Protein AF-A0A7V2T6G4-F1 (afdb_monomer_lite)

Structure (mmCIF, N/CA/C/O backbone):
data_AF-A0A7V2T6G4-F1
#
_entry.id   AF-A0A7V2T6G4-F1
#
loop_
_atom_site.group_PDB
_atom_site.id
_atom_site.type_symbol
_atom_site.label_atom_id
_atom_site.label_alt_id
_atom_site.label_comp_id
_atom_site.label_asym_id
_atom_site.label_entity_id
_atom_site.label_seq_id
_atom_site.pdbx_PDB_ins_code
_atom_site.Cartn_x
_atom_site.Cartn_y
_atom_site.Cartn_z
_atom_site.occupancy
_atom_site.B_iso_or_equiv
_atom_site.auth_seq_id
_atom_site.auth_comp_id
_atom_site.auth_asym_id
_atom_site.auth_atom_id
_atom_site.pdbx_PDB_model_num
ATOM 1 N N . MET A 1 1 ? -43.673 -0.486 30.084 1.00 44.19 1 MET A N 1
ATOM 2 C CA . MET A 1 1 ? -42.987 -1.387 29.134 1.00 44.19 1 MET A CA 1
ATOM 3 C C . MET A 1 1 ? -41.941 -0.574 28.402 1.00 44.19 1 MET A C 1
ATOM 5 O O . MET A 1 1 ? -42.196 0.591 28.131 1.00 44.19 1 MET A O 1
ATOM 9 N N . ALA A 1 2 ? -40.753 -1.155 28.268 1.00 44.44 2 ALA A N 1
ATOM 10 C CA . ALA A 1 2 ? -39.490 -0.470 28.047 1.00 44.44 2 ALA A CA 1
ATOM 11 C C . ALA A 1 2 ? -39.345 0.188 26.666 1.00 44.44 2 ALA A C 1
ATOM 13 O O . ALA A 1 2 ? -39.949 -0.216 25.679 1.00 44.44 2 ALA A O 1
ATOM 14 N N . GLU A 1 3 ? -38.509 1.218 26.695 1.00 44.50 3 GLU A N 1
ATOM 15 C CA . GLU A 1 3 ? -38.052 2.141 25.664 1.00 44.50 3 GLU A CA 1
ATOM 16 C C . GLU A 1 3 ? -37.377 1.422 24.479 1.00 44.50 3 GLU A C 1
ATOM 18 O O . GLU A 1 3 ? -36.332 0.798 24.641 1.00 44.50 3 GLU A O 1
ATOM 23 N N . GLU A 1 4 ? -37.928 1.552 23.271 1.00 45.78 4 GLU A N 1
ATOM 24 C CA . GLU A 1 4 ? -37.269 1.141 22.024 1.00 45.78 4 GLU A CA 1
ATOM 25 C C . GLU A 1 4 ? -36.784 2.408 21.300 1.00 45.78 4 GLU A C 1
ATOM 27 O O . GLU A 1 4 ? -37.397 2.902 20.353 1.00 45.78 4 GLU A O 1
ATOM 32 N N . ARG A 1 5 ? -35.687 3.003 21.791 1.00 48.06 5 ARG A N 1
ATOM 33 C CA . ARG A 1 5 ? -34.989 4.073 21.065 1.00 48.06 5 ARG A CA 1
ATOM 34 C C . ARG A 1 5 ? -34.210 3.456 19.907 1.00 48.06 5 ARG A C 1
ATOM 36 O O . ARG A 1 5 ? -33.045 3.096 20.047 1.00 48.06 5 ARG A O 1
ATOM 43 N N . ARG A 1 6 ? -34.842 3.387 18.734 1.00 48.53 6 ARG A N 1
ATOM 44 C CA . ARG A 1 6 ? -34.121 3.357 17.454 1.00 48.53 6 ARG A CA 1
ATOM 45 C C . ARG A 1 6 ? -33.404 4.693 17.290 1.00 48.53 6 ARG A C 1
ATOM 47 O O . ARG A 1 6 ? -33.987 5.664 16.817 1.00 48.53 6 ARG A O 1
ATOM 54 N N . SER A 1 7 ? -32.146 4.747 17.713 1.00 44.88 7 SER A N 1
ATOM 55 C CA . SER A 1 7 ? -31.238 5.811 17.296 1.00 44.88 7 SER A CA 1
ATOM 56 C C . SER A 1 7 ? -30.878 5.563 15.836 1.00 44.88 7 SER A C 1
ATOM 58 O O . SER A 1 7 ? -29.966 4.801 15.526 1.00 44.88 7 SER A O 1
ATOM 60 N N . ALA A 1 8 ? -31.644 6.180 14.941 1.00 43.19 8 ALA A N 1
ATOM 61 C CA . ALA A 1 8 ? -31.248 6.381 13.560 1.00 43.19 8 ALA A CA 1
ATOM 62 C C . ALA A 1 8 ? -29.890 7.103 13.539 1.00 43.19 8 ALA A C 1
ATOM 64 O O . ALA A 1 8 ? -29.760 8.197 14.089 1.00 43.19 8 ALA A O 1
ATOM 65 N N . GLY A 1 9 ? -28.876 6.469 12.949 1.00 45.38 9 GLY A N 1
ATOM 66 C CA . GLY A 1 9 ? -27.595 7.110 12.670 1.00 45.38 9 GLY A CA 1
ATOM 67 C C . GLY A 1 9 ? -27.816 8.307 11.749 1.00 45.38 9 GLY A C 1
ATOM 68 O O . GLY A 1 9 ? -28.464 8.188 10.710 1.00 45.38 9 GLY A O 1
ATOM 69 N N . ALA A 1 10 ? -27.338 9.473 12.167 1.00 45.31 10 ALA A N 1
ATOM 70 C CA . ALA A 1 10 ? -27.461 10.709 11.411 1.00 45.31 10 ALA A CA 1
ATOM 71 C C . ALA A 1 10 ? -26.638 10.634 10.105 1.00 45.31 10 ALA A C 1
ATOM 73 O O . ALA A 1 10 ? -25.457 10.286 10.165 1.00 45.31 10 ALA A O 1
ATOM 74 N N . PRO A 1 11 ? -27.196 11.005 8.936 1.00 49.78 11 PRO A N 1
ATOM 75 C CA . PRO A 1 11 ? -26.404 11.208 7.729 1.00 49.78 11 PRO A CA 1
ATOM 76 C C . PRO A 1 11 ? -25.625 12.525 7.876 1.00 49.78 11 PRO A C 1
ATOM 78 O O . PRO A 1 11 ? -26.154 13.602 7.612 1.00 49.78 11 PRO A O 1
ATOM 81 N N . GLY A 1 12 ? -24.391 12.447 8.383 1.00 54.22 12 GLY A N 1
ATOM 82 C CA . GLY A 1 12 ? -23.517 13.612 8.590 1.00 54.22 12 GLY A CA 1
ATOM 83 C C . GLY A 1 12 ? -22.512 13.509 9.745 1.00 54.22 12 GLY A C 1
ATOM 84 O O . GLY A 1 12 ? -21.863 14.504 10.057 1.00 54.22 12 GLY A O 1
ATOM 85 N N . GLY A 1 13 ? -22.393 12.353 10.408 1.00 61.78 13 GLY A N 1
ATOM 86 C CA . GLY A 1 13 ? -21.365 12.123 11.428 1.00 61.78 13 GLY A CA 1
ATOM 87 C C . GLY A 1 13 ? -19.967 11.963 10.825 1.00 61.78 13 GLY A C 1
ATOM 88 O O . GLY A 1 13 ? -19.827 11.499 9.694 1.00 61.78 13 GLY A O 1
ATOM 89 N N . ALA A 1 14 ? -18.934 12.346 11.581 1.00 76.94 14 ALA A N 1
ATOM 90 C CA . ALA A 1 14 ? -17.555 12.015 11.234 1.00 76.94 14 ALA A CA 1
ATOM 91 C C . ALA A 1 14 ? -17.403 10.484 11.104 1.00 76.94 14 ALA A C 1
ATOM 93 O O . ALA A 1 14 ? -18.017 9.760 11.895 1.00 76.94 14 ALA A O 1
ATOM 94 N N . PRO A 1 15 ? -16.618 9.993 10.127 1.00 83.38 15 PRO A N 1
ATOM 95 C CA . PRO A 1 15 ? -16.438 8.563 9.919 1.00 83.38 15 PRO A CA 1
ATOM 96 C C . PRO A 1 15 ? -15.834 7.917 11.166 1.00 83.38 15 PRO A C 1
ATOM 98 O O . PRO A 1 15 ? -14.936 8.466 11.809 1.00 83.38 15 PRO A O 1
ATOM 101 N N . THR A 1 16 ? -16.344 6.745 11.511 1.00 89.88 16 THR A N 1
ATOM 102 C CA . THR A 1 16 ? -15.870 5.956 12.644 1.00 89.88 16 THR A CA 1
ATOM 103 C C . THR A 1 16 ? -14.494 5.357 12.351 1.00 89.88 16 THR A C 1
ATOM 105 O O . THR A 1 16 ? -14.116 5.143 11.199 1.00 89.88 16 THR A O 1
ATOM 108 N N . LEU A 1 17 ? -13.744 4.999 13.400 1.00 89.69 17 LEU A N 1
ATOM 109 C CA . LEU A 1 17 ? -12.476 4.275 13.244 1.00 89.69 17 LEU A CA 1
ATOM 110 C C . LEU A 1 17 ? -12.644 2.975 12.438 1.00 89.69 17 LEU A C 1
ATOM 112 O O . LEU A 1 17 ? -11.757 2.613 11.673 1.00 89.69 17 LEU A O 1
ATOM 116 N N . GLY A 1 18 ? -13.770 2.274 12.603 1.00 89.38 18 GLY A N 1
ATOM 117 C CA . GLY A 1 18 ? -14.061 1.053 11.849 1.00 89.38 18 GLY A CA 1
ATOM 118 C C . GLY A 1 18 ? -14.141 1.309 10.345 1.00 89.38 18 GLY A C 1
ATOM 119 O O . GLY A 1 18 ? -13.458 0.634 9.582 1.00 89.38 18 GLY A O 1
ATOM 120 N N . GLU A 1 19 ? -14.902 2.328 9.943 1.00 92.25 19 GLU A N 1
ATOM 121 C CA . GLU A 1 19 ? -15.043 2.734 8.538 1.00 92.25 19 GLU A CA 1
ATOM 122 C C . GLU A 1 19 ? -13.699 3.187 7.954 1.00 92.25 19 GLU A C 1
ATOM 124 O O . GLU A 1 19 ? -13.312 2.736 6.880 1.00 92.25 19 GLU A O 1
ATOM 129 N N . LEU A 1 20 ? -12.928 3.988 8.698 1.00 93.50 20 LEU A N 1
ATOM 130 C CA . LEU A 1 20 ? -11.599 4.433 8.264 1.00 93.50 20 LEU A CA 1
ATOM 131 C C . LEU A 1 20 ? -10.616 3.268 8.087 1.00 93.50 20 LEU A C 1
ATOM 133 O O . LEU A 1 20 ? -9.815 3.274 7.154 1.00 93.50 20 LEU A O 1
ATOM 137 N N . LEU A 1 21 ? -10.668 2.255 8.958 1.00 92.69 21 LEU A N 1
ATOM 138 C CA . LEU A 1 21 ? -9.845 1.052 8.815 1.00 92.69 21 LEU A CA 1
ATOM 139 C C . LEU A 1 21 ? -10.244 0.235 7.586 1.00 92.69 21 LEU A C 1
ATOM 141 O O . LEU A 1 21 ? -9.368 -0.282 6.896 1.00 92.69 21 LEU A O 1
ATOM 145 N N . GLU A 1 22 ? -11.540 0.098 7.314 1.00 94.00 22 GLU A N 1
ATOM 146 C CA . GLU A 1 22 ? -12.032 -0.601 6.124 1.00 94.00 22 GLU A CA 1
ATOM 147 C C . GLU A 1 22 ? -11.650 0.130 4.836 1.00 94.00 22 GLU A C 1
ATOM 149 O O . GLU A 1 22 ? -11.136 -0.505 3.913 1.00 94.00 22 GLU A O 1
ATOM 154 N N . GLU A 1 23 ? -11.798 1.455 4.800 1.00 95.12 23 GLU A N 1
ATOM 155 C CA . GLU A 1 23 ? -11.338 2.296 3.691 1.00 95.12 23 GLU A CA 1
ATOM 156 C C . GLU A 1 23 ? -9.828 2.149 3.462 1.00 95.12 23 GLU A C 1
ATOM 158 O O . GLU A 1 23 ? -9.390 1.928 2.331 1.00 95.12 23 GLU A O 1
ATOM 163 N N . ALA A 1 24 ? -9.026 2.206 4.529 1.00 93.75 24 ALA A N 1
ATOM 164 C CA . ALA A 1 24 ? -7.577 2.052 4.443 1.00 93.75 24 ALA A CA 1
ATOM 165 C C . ALA A 1 24 ? -7.170 0.652 3.943 1.00 93.75 24 ALA A C 1
ATOM 167 O O . ALA A 1 24 ? -6.320 0.538 3.059 1.00 93.75 24 ALA A O 1
ATOM 168 N N . MET A 1 25 ? -7.805 -0.416 4.443 1.00 95.06 25 MET A N 1
ATOM 169 C CA . MET A 1 25 ? -7.579 -1.787 3.961 1.00 95.06 25 MET A CA 1
ATOM 170 C C . MET A 1 25 ? -7.938 -1.936 2.478 1.00 95.06 25 MET A C 1
ATOM 172 O O . MET A 1 25 ? -7.189 -2.553 1.719 1.00 95.06 25 MET A O 1
ATOM 176 N N . ALA A 1 26 ? -9.063 -1.359 2.049 1.00 96.19 26 ALA A N 1
ATOM 177 C CA . ALA A 1 26 ? -9.484 -1.396 0.654 1.00 96.19 26 ALA A CA 1
ATOM 178 C C . ALA A 1 26 ? -8.503 -0.641 -0.257 1.00 96.19 26 ALA A C 1
ATOM 180 O O . ALA A 1 26 ? -8.150 -1.152 -1.321 1.00 96.19 26 ALA A O 1
ATOM 181 N N . ALA A 1 27 ? -8.021 0.530 0.165 1.00 95.19 27 ALA A N 1
ATOM 182 C CA . ALA A 1 27 ? -7.039 1.310 -0.584 1.00 95.19 27 ALA A CA 1
ATOM 183 C C . ALA A 1 27 ? -5.702 0.571 -0.732 1.00 95.19 27 ALA A C 1
ATOM 185 O O . ALA A 1 27 ? -5.173 0.468 -1.839 1.00 95.19 27 ALA A O 1
ATOM 186 N N . VAL A 1 28 ? -5.194 -0.033 0.348 1.00 96.38 28 VAL A N 1
ATOM 187 C CA . VAL A 1 28 ? -3.974 -0.855 0.308 1.00 96.38 28 VAL A CA 1
ATOM 188 C C . VAL A 1 28 ? -4.140 -2.046 -0.643 1.00 96.38 28 VAL A C 1
ATOM 190 O O . VAL A 1 28 ? -3.266 -2.302 -1.475 1.00 96.38 28 VAL A O 1
ATOM 193 N N . ALA A 1 29 ? -5.283 -2.738 -0.595 1.00 95.69 29 ALA A N 1
ATOM 194 C CA . ALA A 1 29 ? -5.568 -3.846 -1.504 1.00 95.69 29 ALA A CA 1
ATOM 195 C C . ALA A 1 29 ? -5.611 -3.402 -2.979 1.00 95.69 29 ALA A C 1
ATOM 197 O O . ALA A 1 29 ? -5.076 -4.096 -3.848 1.00 95.69 29 ALA A O 1
ATOM 198 N N . GLN A 1 30 ? -6.196 -2.235 -3.268 1.00 95.38 30 GLN A N 1
ATOM 199 C CA . GLN A 1 30 ? -6.227 -1.658 -4.615 1.00 95.38 30 GLN A CA 1
ATOM 200 C C . GLN A 1 30 ? -4.830 -1.259 -5.101 1.00 95.38 30 GLN A C 1
ATOM 202 O O . GLN A 1 30 ? -4.443 -1.631 -6.207 1.00 95.38 30 GLN A O 1
ATOM 207 N N . ALA A 1 31 ? -4.037 -0.580 -4.269 1.00 94.06 31 ALA A N 1
ATOM 208 C CA . ALA A 1 31 ? -2.662 -0.210 -4.599 1.00 94.06 31 ALA A CA 1
ATOM 209 C C . ALA A 1 31 ? -1.791 -1.447 -4.878 1.00 94.06 31 ALA A C 1
ATOM 211 O O . ALA A 1 31 ? -0.993 -1.465 -5.820 1.00 94.06 31 ALA A O 1
ATOM 212 N N . ARG A 1 32 ? -1.987 -2.523 -4.107 1.00 95.00 32 ARG A N 1
ATOM 213 C CA . ARG A 1 32 ? -1.330 -3.811 -4.344 1.00 95.00 32 ARG A CA 1
ATOM 214 C C . ARG A 1 32 ? -1.729 -4.423 -5.686 1.00 95.00 32 ARG A C 1
ATOM 216 O O . ARG A 1 32 ? -0.864 -4.932 -6.400 1.00 95.00 32 ARG A O 1
ATOM 223 N N . ALA A 1 33 ? -3.015 -4.387 -6.027 1.00 94.56 33 ALA A N 1
ATOM 224 C CA . ALA A 1 33 ? -3.511 -4.891 -7.303 1.00 94.56 33 ALA A CA 1
ATOM 225 C C . ALA A 1 33 ? -2.949 -4.088 -8.489 1.00 94.56 33 ALA A C 1
ATOM 227 O O . ALA A 1 33 ? -2.481 -4.692 -9.452 1.00 94.56 33 ALA A O 1
ATOM 228 N N . ALA A 1 34 ? -2.906 -2.755 -8.382 1.00 92.12 34 ALA A N 1
ATOM 229 C CA . ALA A 1 34 ? -2.318 -1.876 -9.392 1.00 92.12 34 ALA A CA 1
ATOM 230 C C . ALA A 1 34 ? -0.834 -2.203 -9.633 1.00 92.12 34 ALA A C 1
ATOM 232 O O . ALA A 1 34 ? -0.427 -2.432 -10.772 1.00 92.12 34 ALA A O 1
ATOM 233 N N . LEU A 1 35 ? -0.033 -2.351 -8.569 1.00 89.88 35 LEU A N 1
ATOM 234 C CA . LEU A 1 35 ? 1.374 -2.752 -8.707 1.00 89.88 35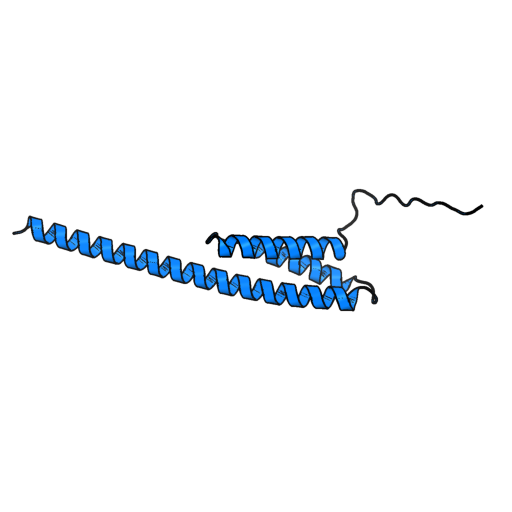 LEU A CA 1
ATOM 235 C C . LEU A 1 35 ? 1.543 -4.125 -9.357 1.00 89.88 35 LEU A C 1
ATOM 237 O O . LEU A 1 35 ? 2.439 -4.307 -10.181 1.00 89.88 35 LEU A O 1
ATOM 241 N N . ALA A 1 36 ? 0.695 -5.095 -9.008 1.00 90.88 36 ALA A N 1
ATOM 242 C CA . ALA A 1 36 ? 0.733 -6.423 -9.616 1.00 90.88 36 ALA A CA 1
ATOM 243 C C . ALA A 1 36 ? 0.367 -6.391 -11.111 1.00 90.88 36 ALA A C 1
ATOM 245 O O . ALA A 1 36 ? 0.911 -7.178 -11.886 1.00 90.88 36 ALA A O 1
ATOM 246 N N . ALA A 1 37 ? -0.506 -5.467 -11.517 1.00 91.31 37 ALA A N 1
ATOM 247 C CA . ALA A 1 37 ? -0.857 -5.212 -12.912 1.00 91.31 37 ALA A CA 1
ATOM 248 C C . ALA A 1 37 ? 0.209 -4.396 -13.674 1.00 91.31 37 ALA A C 1
ATOM 250 O O . ALA A 1 37 ? 0.118 -4.262 -14.893 1.00 91.31 37 ALA A O 1
ATOM 251 N N . GLY A 1 38 ? 1.236 -3.878 -12.988 1.00 87.81 38 GLY A N 1
ATOM 252 C CA . GLY A 1 38 ? 2.236 -2.988 -13.582 1.00 87.81 38 GLY A CA 1
ATOM 253 C C . GLY A 1 38 ? 1.712 -1.571 -13.830 1.00 87.81 38 GLY A C 1
ATOM 254 O O . GLY A 1 38 ? 2.239 -0.863 -14.688 1.00 87.81 38 GLY A O 1
ATOM 255 N N . GLU A 1 39 ? 0.678 -1.165 -13.099 1.00 89.38 39 GLU A N 1
ATOM 256 C CA . GLU A 1 39 ? 0.139 0.190 -13.083 1.00 89.38 39 GLU A CA 1
ATOM 257 C C . GLU A 1 39 ? 0.778 1.007 -11.955 1.00 89.38 39 GLU A C 1
AT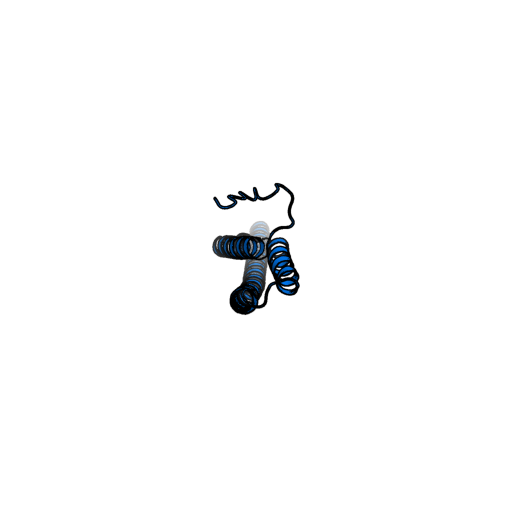OM 259 O O . GLU A 1 39 ? 1.349 0.464 -11.006 1.00 89.38 39 GLU A O 1
ATOM 264 N N . VAL A 1 40 ? 0.701 2.335 -12.062 1.00 85.75 40 VAL A N 1
ATOM 265 C CA . VAL A 1 40 ? 1.193 3.237 -11.014 1.00 85.75 40 VAL A CA 1
ATOM 266 C C . VAL A 1 40 ? 0.111 3.358 -9.935 1.00 85.75 40 VAL A C 1
ATOM 268 O O . VAL A 1 40 ? -0.934 3.944 -10.217 1.00 85.75 40 VAL A O 1
ATOM 271 N N . PRO A 1 41 ? 0.319 2.823 -8.718 1.00 90.56 41 PRO A N 1
ATOM 272 C CA . PRO A 1 41 ? -0.636 2.987 -7.626 1.00 90.56 41 PRO A CA 1
ATOM 273 C C . PRO A 1 41 ? -0.667 4.435 -7.113 1.00 90.56 41 PRO A C 1
ATOM 275 O O . PRO A 1 41 ? 0.369 5.101 -7.052 1.00 90.56 41 PRO A O 1
ATOM 278 N N . ASP A 1 42 ? -1.832 4.884 -6.640 1.00 92.12 42 ASP A N 1
ATOM 279 C CA . ASP A 1 42 ? -1.955 6.132 -5.878 1.00 92.12 42 ASP A CA 1
ATOM 280 C C . ASP A 1 42 ? -1.563 5.904 -4.406 1.00 92.12 42 ASP A C 1
ATOM 282 O O . ASP A 1 42 ? -2.386 5.635 -3.522 1.00 92.12 42 ASP A O 1
ATOM 286 N N . LEU A 1 43 ? -0.253 5.936 -4.155 1.00 91.44 43 LEU A N 1
ATOM 287 C CA . LEU A 1 43 ? 0.305 5.718 -2.818 1.00 91.44 43 LEU A CA 1
ATOM 288 C C . LEU A 1 43 ? 0.038 6.887 -1.870 1.00 91.44 43 LEU A C 1
ATOM 290 O O . LEU A 1 43 ? -0.018 6.669 -0.664 1.00 91.44 43 LEU A O 1
ATOM 294 N N . GLU A 1 44 ? -0.141 8.101 -2.393 1.00 92.50 44 GLU A N 1
ATOM 295 C CA . GLU A 1 44 ? -0.432 9.283 -1.581 1.00 92.50 44 GLU A CA 1
ATOM 296 C C . GLU A 1 44 ? -1.846 9.196 -1.003 1.00 92.50 44 GLU A C 1
ATOM 298 O O . GLU A 1 44 ? -2.024 9.326 0.210 1.00 92.50 44 GLU A O 1
ATOM 303 N N . ALA A 1 45 ? -2.839 8.863 -1.836 1.00 91.25 45 ALA A N 1
ATOM 304 C CA . ALA A 1 45 ? -4.199 8.620 -1.365 1.00 91.25 45 ALA A CA 1
ATOM 305 C C . ALA A 1 45 ? -4.258 7.448 -0.371 1.00 91.25 45 ALA A C 1
ATOM 307 O O . ALA A 1 45 ? -4.921 7.539 0.665 1.00 91.25 45 ALA A O 1
ATOM 308 N N . THR A 1 46 ? -3.521 6.367 -0.649 1.00 92.94 46 THR A N 1
ATOM 309 C CA . THR A 1 46 ? -3.448 5.197 0.242 1.00 92.94 46 THR A CA 1
ATOM 310 C C . THR A 1 46 ? -2.857 5.567 1.607 1.00 92.94 46 THR A C 1
ATOM 312 O O . THR A 1 46 ? -3.443 5.237 2.639 1.00 92.94 46 THR A O 1
ATOM 315 N N . ALA A 1 47 ? -1.732 6.289 1.630 1.00 92.00 47 ALA A N 1
ATOM 316 C CA . ALA A 1 47 ? -1.100 6.746 2.866 1.00 92.00 47 ALA A CA 1
ATOM 317 C C . ALA A 1 47 ? -2.011 7.704 3.648 1.00 92.00 47 ALA A C 1
ATOM 319 O O . ALA A 1 47 ? -2.177 7.537 4.853 1.00 92.00 47 ALA A O 1
ATOM 320 N N . SER A 1 48 ? -2.686 8.633 2.962 1.00 94.62 48 SER A N 1
ATOM 321 C CA . SER A 1 48 ? -3.615 9.576 3.593 1.00 94.62 48 SER A CA 1
ATOM 322 C C . SER A 1 48 ? -4.772 8.875 4.320 1.00 94.62 48 SER A C 1
ATOM 324 O O . SER A 1 48 ? -5.157 9.284 5.417 1.00 94.62 48 SER A O 1
ATOM 326 N N . LEU A 1 49 ? -5.317 7.790 3.757 1.00 94.00 49 LEU A N 1
ATOM 327 C CA . LEU A 1 49 ? -6.365 7.002 4.417 1.00 94.00 49 LEU A CA 1
ATOM 328 C C . LEU A 1 49 ? -5.847 6.270 5.659 1.00 94.00 49 LEU A C 1
ATOM 330 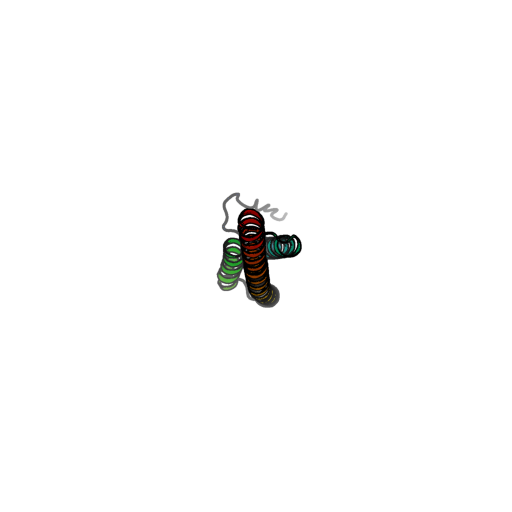O O . LEU A 1 49 ? -6.521 6.263 6.693 1.00 94.00 49 LEU A O 1
ATOM 334 N N . VAL A 1 50 ? -4.639 5.708 5.587 1.00 92.56 50 VAL A N 1
ATOM 335 C CA . VAL A 1 50 ? -3.985 5.079 6.744 1.00 92.56 50 VAL A CA 1
ATOM 336 C C . VAL A 1 50 ? -3.710 6.113 7.842 1.00 92.56 50 VAL A C 1
ATOM 338 O O . VAL A 1 50 ? -4.007 5.844 9.005 1.00 92.56 50 VAL A O 1
ATOM 341 N N . ASP A 1 51 ? -3.249 7.314 7.489 1.00 92.75 51 ASP A N 1
ATOM 342 C CA . ASP A 1 51 ? -3.015 8.415 8.432 1.00 92.75 51 ASP A CA 1
ATOM 343 C C . ASP A 1 51 ? -4.308 8.877 9.116 1.00 92.75 51 ASP A C 1
ATOM 345 O O . ASP A 1 51 ? -4.328 9.107 10.327 1.00 92.75 51 ASP A O 1
ATOM 349 N N . ARG A 1 52 ? -5.420 8.957 8.374 1.00 92.56 52 ARG A N 1
ATOM 350 C CA . ARG A 1 52 ? -6.743 9.266 8.946 1.00 92.56 52 ARG A CA 1
ATOM 351 C C . ARG A 1 52 ? -7.187 8.200 9.947 1.00 92.56 52 ARG A C 1
ATOM 353 O O . ARG A 1 52 ? -7.671 8.547 11.024 1.00 92.56 52 ARG A O 1
ATOM 360 N N . ALA A 1 53 ? -6.999 6.921 9.627 1.00 90.75 53 ALA A N 1
ATOM 361 C CA . ALA A 1 53 ? -7.300 5.826 10.547 1.00 90.75 53 ALA A CA 1
ATOM 362 C C . ALA A 1 53 ? -6.390 5.854 11.795 1.00 90.75 53 ALA A C 1
ATOM 364 O O . ALA A 1 53 ? -6.844 5.575 12.905 1.00 90.75 53 ALA A O 1
ATOM 365 N N . LEU A 1 54 ? -5.127 6.262 11.637 1.00 90.75 54 LEU A N 1
ATOM 366 C CA . LEU A 1 54 ? -4.183 6.492 12.734 1.00 90.75 54 LEU A CA 1
ATOM 367 C C . LEU A 1 54 ? -4.610 7.643 13.646 1.00 90.75 54 LEU A C 1
ATOM 369 O O . LEU A 1 54 ? -4.571 7.497 14.867 1.00 90.75 54 LEU A O 1
ATOM 373 N N . ALA A 1 55 ? -5.051 8.762 13.073 1.00 90.25 55 ALA A N 1
ATOM 374 C CA . ALA A 1 55 ? -5.568 9.891 13.837 1.00 90.25 55 ALA A CA 1
ATOM 375 C C . ALA A 1 55 ? -6.808 9.486 14.654 1.00 90.25 55 ALA A C 1
ATOM 377 O O . ALA A 1 55 ? -6.881 9.775 15.848 1.00 90.25 55 ALA A O 1
ATOM 378 N N . ALA A 1 56 ? -7.726 8.724 14.050 1.00 89.50 56 ALA A N 1
ATOM 379 C CA . ALA A 1 56 ? -8.919 8.214 14.725 1.00 89.50 56 ALA A CA 1
ATOM 380 C C . ALA A 1 56 ? -8.612 7.188 15.834 1.00 89.50 56 ALA A C 1
ATOM 382 O O . ALA A 1 56 ? -9.402 7.040 16.766 1.00 89.50 56 ALA A O 1
ATOM 383 N N . LEU A 1 57 ? -7.458 6.506 15.793 1.00 87.00 57 LEU A N 1
ATOM 384 C CA . LEU A 1 57 ? -7.016 5.633 16.888 1.00 87.00 57 LEU A CA 1
ATOM 385 C C . LEU A 1 57 ? -6.779 6.424 18.186 1.00 87.00 57 LEU A C 1
ATOM 387 O O . LEU A 1 57 ? -6.998 5.888 19.271 1.00 87.00 57 LEU A O 1
ATOM 391 N N . GLY A 1 58 ? -6.359 7.690 18.082 1.00 83.69 58 GLY A N 1
ATOM 392 C CA . GLY A 1 58 ? -6.169 8.580 19.232 1.00 83.69 58 GLY A CA 1
ATOM 393 C C . GLY A 1 58 ? -7.462 8.889 19.993 1.00 83.69 58 GLY A C 1
ATOM 394 O O . GLY A 1 58 ? -7.410 9.196 21.181 1.00 83.69 58 GLY A O 1
ATOM 395 N N . GLU A 1 59 ? -8.612 8.751 19.331 1.00 85.44 59 GLU A N 1
ATOM 396 C CA . GLU A 1 59 ? -9.950 8.971 19.896 1.00 85.44 59 GLU A CA 1
ATOM 397 C C . GLU A 1 59 ? -10.683 7.653 20.218 1.00 85.44 59 GLU A C 1
ATOM 399 O O . GLU A 1 59 ? -11.832 7.660 20.664 1.00 85.44 59 GLU A O 1
ATOM 404 N N . ALA A 1 60 ? -10.030 6.506 20.003 1.00 84.69 60 ALA A N 1
ATOM 405 C CA . ALA A 1 60 ? -10.629 5.188 20.178 1.00 84.69 60 ALA A CA 1
ATOM 406 C C . ALA A 1 60 ? -10.805 4.800 21.652 1.00 84.69 60 ALA A C 1
ATOM 408 O O . ALA A 1 60 ? -10.017 5.168 22.527 1.00 84.69 60 ALA A O 1
ATOM 409 N N . THR A 1 61 ? -11.803 3.960 21.932 1.00 83.62 61 THR A N 1
ATOM 410 C CA . THR A 1 61 ? -12.000 3.409 23.277 1.00 83.62 61 THR A CA 1
ATOM 411 C C . THR A 1 61 ? -10.968 2.318 23.600 1.00 83.62 61 THR A C 1
ATOM 413 O O . THR A 1 61 ? -10.420 1.656 22.712 1.00 83.62 61 THR A O 1
ATOM 416 N N . ALA A 1 62 ? -10.723 2.079 24.895 1.00 81.81 62 ALA A N 1
ATOM 417 C CA . ALA A 1 62 ? -9.771 1.068 25.378 1.00 81.81 62 ALA A CA 1
ATOM 418 C C . ALA A 1 62 ? -10.054 -0.354 24.859 1.00 81.81 62 ALA A C 1
ATOM 420 O O . ALA A 1 62 ? -9.129 -1.143 24.678 1.00 81.81 62 ALA A O 1
ATOM 421 N N . GLU A 1 63 ? -11.318 -0.670 24.586 1.00 81.75 63 GLU A N 1
ATOM 422 C CA . GLU A 1 63 ? -11.759 -1.971 24.072 1.00 81.75 63 GLU A CA 1
ATOM 423 C C . GLU A 1 63 ? -11.408 -2.160 22.586 1.00 81.75 63 GLU A C 1
ATOM 425 O O . GLU A 1 63 ? -11.103 -3.270 22.151 1.00 81.75 63 GLU A O 1
ATOM 430 N N . GLN A 1 64 ? -11.404 -1.077 21.804 1.00 79.44 64 GLN A N 1
ATOM 431 C CA . GLN A 1 64 ? -11.113 -1.100 20.365 1.00 79.44 64 GLN A CA 1
ATOM 432 C C . GLN A 1 64 ? -9.608 -1.006 20.069 1.00 79.44 64 GLN A C 1
ATOM 434 O O . GLN A 1 64 ? -9.133 -1.538 19.060 1.00 79.44 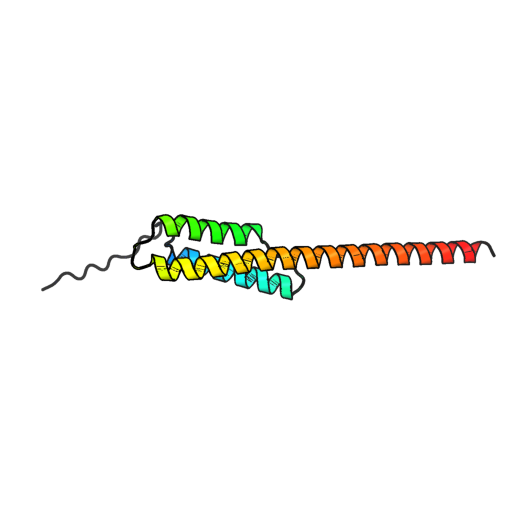64 GLN A O 1
ATOM 439 N N . LEU A 1 65 ? -8.854 -0.367 20.969 1.00 83.94 65 LEU A N 1
ATOM 440 C CA . LEU A 1 65 ? -7.430 -0.056 20.832 1.00 83.94 65 LEU A CA 1
ATOM 441 C C . LEU A 1 65 ? -6.541 -1.254 20.443 1.00 83.94 65 LEU A C 1
ATOM 443 O O . LEU A 1 65 ? -5.780 -1.115 19.483 1.00 83.94 65 LEU A O 1
ATOM 447 N N . PRO A 1 66 ? -6.604 -2.432 21.103 1.00 84.19 66 PRO A N 1
ATOM 448 C CA . PRO A 1 66 ? -5.696 -3.538 20.787 1.00 84.19 66 PRO A CA 1
ATOM 449 C C . PRO A 1 66 ? -5.870 -4.071 19.359 1.00 84.19 66 PRO A C 1
ATOM 451 O O . PRO A 1 66 ? -4.889 -4.275 18.644 1.00 84.19 66 PRO A O 1
ATOM 454 N N . SER A 1 67 ? -7.120 -4.261 18.927 1.00 87.88 67 SER A N 1
ATOM 455 C CA . SER A 1 67 ? -7.448 -4.797 17.600 1.00 87.88 67 SER A CA 1
ATOM 456 C C . SER A 1 67 ? -7.148 -3.783 16.494 1.00 87.88 67 SER A C 1
ATOM 458 O O . SER A 1 67 ? -6.507 -4.118 15.498 1.00 87.88 67 SER A O 1
ATOM 460 N N . ALA A 1 68 ? -7.542 -2.521 16.689 1.00 88.62 68 ALA A N 1
ATOM 461 C CA . ALA A 1 68 ? -7.289 -1.458 15.723 1.00 88.62 68 ALA A CA 1
ATOM 462 C C . ALA A 1 68 ? -5.789 -1.171 15.554 1.00 88.62 68 ALA A C 1
ATOM 464 O O . ALA A 1 68 ? -5.314 -1.010 14.432 1.00 88.62 68 ALA A O 1
ATOM 465 N N . ARG A 1 69 ? -5.019 -1.187 16.649 1.00 89.56 69 ARG A N 1
ATOM 466 C CA . ARG A 1 69 ? -3.567 -0.976 16.610 1.00 89.56 69 ARG A CA 1
ATOM 467 C C . ARG A 1 69 ? -2.842 -2.058 15.814 1.00 89.56 69 ARG A C 1
ATOM 469 O O . ARG A 1 69 ? -1.972 -1.727 15.017 1.00 89.56 69 ARG A O 1
ATOM 476 N N . LEU A 1 70 ? -3.189 -3.333 16.010 1.00 92.19 70 LEU A N 1
ATOM 477 C CA . LEU A 1 70 ? -2.590 -4.433 15.243 1.00 92.19 70 LEU A CA 1
ATOM 478 C C . LEU A 1 70 ? -2.889 -4.307 13.745 1.00 92.19 70 LEU A C 1
ATOM 480 O O . LEU A 1 70 ? -1.987 -4.479 12.930 1.00 92.19 70 LEU A O 1
ATOM 484 N N . LYS A 1 71 ? -4.129 -3.951 13.387 1.00 92.12 71 LYS A N 1
ATOM 485 C CA . LYS A 1 71 ? -4.510 -3.707 11.990 1.00 92.12 71 LYS A CA 1
ATOM 486 C C . LYS A 1 71 ? -3.727 -2.543 11.379 1.00 92.12 71 LYS A C 1
ATOM 488 O O . LYS A 1 71 ? -3.211 -2.686 10.280 1.00 92.12 71 LYS A O 1
ATOM 493 N N . LEU A 1 72 ? -3.590 -1.427 12.098 1.00 91.50 72 LEU A N 1
ATOM 494 C CA . LEU A 1 72 ? -2.838 -0.258 11.625 1.00 91.50 72 LEU A CA 1
ATOM 495 C C . LEU A 1 72 ? -1.351 -0.544 11.440 1.00 91.50 72 LEU A C 1
ATOM 497 O O . LEU A 1 72 ? -0.779 -0.107 10.449 1.00 91.50 72 LEU A O 1
ATOM 501 N N . LEU A 1 73 ? -0.732 -1.299 12.350 1.00 92.44 73 LEU A N 1
ATOM 502 C CA . LEU A 1 73 ? 0.658 -1.725 12.179 1.00 92.44 73 LEU A CA 1
ATOM 503 C C . LEU A 1 73 ? 0.825 -2.564 10.907 1.00 92.44 73 LEU A C 1
ATOM 505 O O . LEU A 1 73 ? 1.710 -2.275 10.109 1.00 92.44 73 LEU A O 1
ATOM 509 N N . GLY A 1 74 ? -0.075 -3.526 10.671 1.00 94.06 74 GLY A N 1
ATOM 510 C CA . GLY A 1 74 ? -0.076 -4.299 9.428 1.00 94.06 74 GLY A CA 1
ATOM 511 C C . GLY A 1 74 ? -0.247 -3.421 8.183 1.00 94.06 74 GLY A C 1
ATOM 512 O O . GLY A 1 74 ? 0.477 -3.593 7.208 1.00 94.06 74 GLY A O 1
ATOM 513 N N . LEU A 1 75 ? -1.146 -2.433 8.228 1.00 93.38 75 LEU A N 1
ATOM 514 C CA . LEU A 1 75 ? -1.343 -1.486 7.126 1.00 93.38 75 LEU A CA 1
ATOM 515 C C . LEU A 1 75 ? -0.102 -0.627 6.853 1.00 93.38 75 LEU A C 1
ATOM 517 O O . LEU A 1 75 ? 0.240 -0.418 5.693 1.00 93.38 75 LEU A O 1
ATOM 521 N N . LEU A 1 76 ? 0.591 -0.152 7.890 1.00 92.94 76 LEU A N 1
ATOM 522 C CA . LEU A 1 76 ? 1.833 0.616 7.742 1.00 92.94 76 LEU A CA 1
ATOM 523 C C . LEU A 1 76 ? 2.958 -0.212 7.105 1.00 92.94 76 LEU A C 1
ATOM 525 O O . LEU A 1 76 ? 3.683 0.288 6.237 1.00 92.94 76 LEU A O 1
ATOM 529 N N . ASP A 1 77 ? 3.089 -1.477 7.509 1.00 94.12 77 ASP A N 1
ATOM 530 C CA . ASP A 1 77 ? 4.050 -2.406 6.913 1.00 94.12 77 ASP A CA 1
ATOM 531 C C . ASP A 1 77 ? 3.722 -2.652 5.431 1.00 94.12 77 ASP A C 1
ATOM 533 O O . ASP A 1 77 ? 4.615 -2.626 4.578 1.00 94.12 77 ASP A O 1
ATOM 537 N N . GLU A 1 78 ? 2.437 -2.815 5.093 1.00 94.25 78 GLU A N 1
ATOM 538 C CA . GLU A 1 78 ? 1.996 -2.962 3.704 1.00 94.25 78 GLU A CA 1
ATOM 539 C C . GLU A 1 78 ? 2.258 -1.702 2.871 1.00 94.25 78 GLU A C 1
ATOM 541 O O . GLU A 1 78 ? 2.830 -1.811 1.787 1.00 94.25 78 GLU A O 1
ATOM 546 N N . VAL A 1 79 ? 1.935 -0.503 3.369 1.00 92.06 79 VAL A N 1
ATOM 547 C CA . VAL A 1 79 ? 2.245 0.762 2.674 1.00 92.06 79 VAL A CA 1
ATOM 548 C C . VAL A 1 79 ? 3.745 0.890 2.407 1.00 92.06 79 VAL A C 1
AT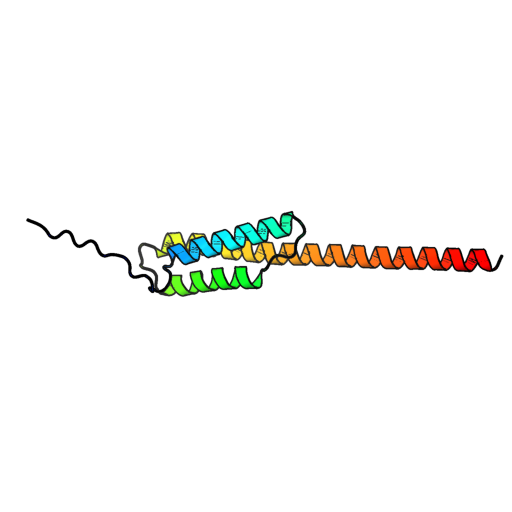OM 550 O O . VAL A 1 79 ? 4.149 1.232 1.293 1.00 92.06 79 VAL A O 1
ATOM 553 N N . SER A 1 80 ? 4.587 0.539 3.380 1.00 92.75 80 SER A N 1
ATOM 554 C CA . SER A 1 80 ? 6.045 0.538 3.206 1.00 92.75 80 SER A CA 1
ATOM 555 C C . SER A 1 80 ? 6.485 -0.428 2.099 1.00 92.75 80 SER A C 1
ATOM 557 O O . SER A 1 80 ? 7.299 -0.073 1.241 1.00 92.75 80 SER A O 1
ATOM 559 N N . ALA A 1 81 ? 5.908 -1.632 2.059 1.00 93.50 81 ALA A N 1
ATOM 560 C CA . ALA A 1 81 ? 6.179 -2.608 1.007 1.00 93.50 81 ALA A CA 1
ATOM 561 C C . ALA A 1 81 ? 5.714 -2.124 -0.380 1.00 93.50 81 ALA A C 1
ATOM 563 O O . ALA A 1 81 ? 6.424 -2.329 -1.370 1.00 93.50 81 ALA A O 1
ATOM 564 N N . LEU A 1 82 ? 4.565 -1.444 -0.462 1.00 92.12 82 LEU A N 1
ATOM 565 C CA . LEU A 1 82 ? 4.049 -0.859 -1.702 1.00 92.12 82 LEU A CA 1
ATOM 566 C C . LEU A 1 82 ? 4.989 0.225 -2.250 1.00 92.12 82 LEU A C 1
ATOM 568 O O . LEU A 1 82 ? 5.291 0.217 -3.443 1.00 92.12 82 LEU A O 1
ATOM 572 N N . VAL A 1 83 ? 5.514 1.109 -1.395 1.00 91.31 83 VAL A N 1
ATOM 573 C CA . VAL A 1 83 ? 6.485 2.150 -1.791 1.00 91.31 83 VAL A CA 1
ATOM 574 C C . VAL A 1 83 ? 7.768 1.532 -2.354 1.00 91.31 83 VAL A C 1
ATOM 576 O O . VAL A 1 83 ? 8.263 1.951 -3.408 1.00 91.31 83 VAL A O 1
ATOM 579 N N . VAL A 1 84 ? 8.297 0.501 -1.688 1.00 91.75 84 VAL A N 1
ATOM 580 C CA . VAL A 1 84 ? 9.476 -0.235 -2.170 1.00 91.75 84 VAL A CA 1
ATOM 581 C C . VAL A 1 84 ? 9.183 -0.900 -3.519 1.00 91.75 84 VAL A C 1
ATOM 583 O O . VAL A 1 84 ? 9.983 -0.789 -4.451 1.00 91.75 84 VAL A O 1
ATOM 586 N N . GLY A 1 85 ? 8.016 -1.536 -3.659 1.00 89.44 85 GLY A N 1
ATOM 587 C CA . GLY A 1 85 ? 7.571 -2.164 -4.903 1.00 89.44 85 GLY A CA 1
ATOM 588 C C . GLY A 1 85 ? 7.455 -1.176 -6.067 1.00 89.44 85 GLY A C 1
ATOM 589 O O . GLY A 1 85 ? 7.995 -1.430 -7.147 1.00 89.44 85 GLY A O 1
ATOM 590 N N . ALA A 1 86 ? 6.822 -0.024 -5.838 1.00 87.94 86 ALA A N 1
ATOM 591 C CA . ALA A 1 86 ? 6.670 1.040 -6.829 1.00 87.94 86 ALA A CA 1
ATOM 592 C C . ALA A 1 86 ? 8.022 1.613 -7.279 1.00 87.94 86 ALA A C 1
ATOM 594 O O . ALA A 1 86 ? 8.251 1.823 -8.472 1.00 87.94 86 ALA A O 1
ATOM 595 N N . THR A 1 87 ? 8.956 1.799 -6.342 1.0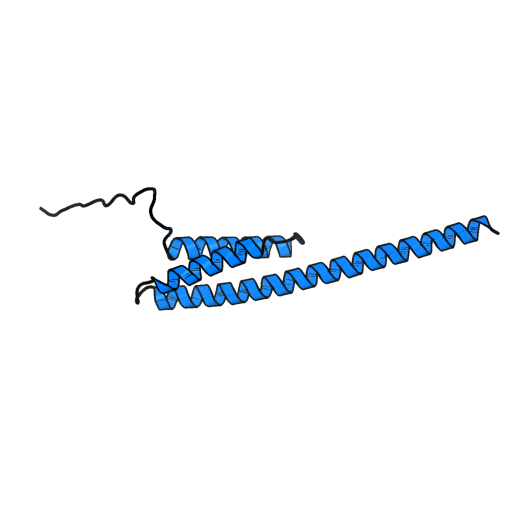0 89.25 87 THR A N 1
ATOM 596 C CA . THR A 1 87 ? 10.320 2.252 -6.657 1.00 89.25 87 THR A CA 1
ATOM 597 C C . THR A 1 87 ? 11.044 1.236 -7.543 1.00 89.25 87 THR A C 1
ATOM 599 O O . THR A 1 87 ? 11.587 1.600 -8.586 1.00 89.25 87 THR A O 1
ATOM 602 N N . GLY A 1 88 ? 10.970 -0.054 -7.198 1.00 87.94 88 GLY A N 1
ATOM 603 C CA . GLY A 1 88 ? 11.552 -1.119 -8.016 1.00 87.94 88 GLY A CA 1
ATOM 604 C C . GLY A 1 88 ? 10.946 -1.203 -9.423 1.00 87.94 88 GLY A C 1
ATOM 605 O O . GLY A 1 88 ? 11.664 -1.457 -10.392 1.00 87.94 88 GLY A O 1
ATOM 606 N N . MET A 1 89 ? 9.641 -0.958 -9.566 1.00 86.62 89 MET A N 1
ATOM 607 C CA . MET A 1 89 ? 8.976 -0.886 -10.871 1.00 86.62 89 MET A CA 1
ATOM 608 C C . MET A 1 89 ? 9.495 0.291 -11.706 1.00 86.62 89 MET A C 1
ATOM 610 O O . MET A 1 89 ? 9.842 0.105 -12.875 1.00 86.62 89 MET A O 1
ATOM 614 N N . ARG A 1 90 ? 9.605 1.481 -11.107 1.00 85.44 90 ARG A N 1
ATOM 615 C CA . ARG A 1 90 ? 10.161 2.672 -11.764 1.00 85.44 90 ARG A CA 1
ATOM 616 C C . ARG A 1 90 ? 11.584 2.429 -12.264 1.00 85.44 90 ARG A C 1
ATOM 618 O O . ARG A 1 90 ? 11.893 2.767 -13.403 1.00 85.44 90 ARG A O 1
ATOM 625 N N . ASP A 1 91 ? 12.437 1.823 -11.445 1.00 87.81 91 ASP A N 1
ATOM 626 C CA . ASP A 1 91 ? 13.835 1.581 -11.807 1.00 87.81 91 ASP A CA 1
ATOM 627 C C . ASP A 1 91 ? 13.950 0.579 -12.973 1.00 87.81 91 ASP A C 1
ATOM 629 O O . ASP A 1 91 ? 14.745 0.783 -13.896 1.00 87.81 91 ASP A O 1
ATOM 633 N N . ARG A 1 92 ? 13.092 -0.454 -13.009 1.00 86.75 92 ARG A N 1
ATOM 634 C CA . ARG A 1 92 ? 12.993 -1.371 -14.161 1.00 86.75 92 ARG A CA 1
ATOM 635 C C . ARG A 1 92 ? 12.554 -0.648 -15.433 1.00 86.75 92 ARG A C 1
ATOM 637 O O . ARG A 1 92 ? 13.179 -0.846 -16.474 1.00 86.75 92 ARG A O 1
ATOM 644 N N . LEU A 1 93 ? 11.524 0.196 -15.352 1.00 84.44 93 LEU A N 1
ATOM 645 C CA . LEU A 1 93 ? 11.059 0.998 -16.489 1.00 84.44 93 LEU A CA 1
ATOM 646 C C . LEU A 1 93 ? 12.161 1.939 -16.992 1.00 84.44 93 LEU A C 1
ATOM 648 O O . LEU A 1 93 ? 12.396 2.021 -18.196 1.00 84.44 93 LEU A O 1
ATOM 652 N N . GLY A 1 94 ? 12.894 2.587 -16.084 1.00 85.38 94 GLY A N 1
ATOM 653 C CA . GLY A 1 94 ? 14.045 3.426 -16.421 1.00 85.38 94 GLY A CA 1
ATOM 654 C C . GLY A 1 94 ? 15.131 2.658 -17.181 1.00 85.38 94 GLY A C 1
ATOM 655 O O . GLY A 1 94 ? 15.600 3.120 -18.222 1.00 85.38 94 GLY A O 1
ATOM 656 N N . GLY A 1 95 ? 15.474 1.450 -16.722 1.00 87.19 95 GLY A N 1
ATOM 657 C CA . GLY A 1 95 ? 16.426 0.574 -17.411 1.00 87.19 95 GLY A CA 1
ATOM 658 C C . GLY A 1 95 ? 15.951 0.137 -18.802 1.00 87.19 95 GLY A C 1
ATOM 659 O O . GLY A 1 95 ? 16.722 0.174 -19.761 1.00 87.19 95 GLY A O 1
ATOM 660 N N . GLN A 1 96 ? 14.670 -0.216 -18.943 1.00 87.12 96 GLN A N 1
ATOM 661 C CA . GLN A 1 96 ? 14.077 -0.594 -20.232 1.00 87.12 96 GLN A CA 1
ATOM 662 C C . GLN A 1 96 ? 14.057 0.571 -21.232 1.00 87.12 96 GLN A C 1
ATOM 664 O O . GLN A 1 96 ? 14.347 0.379 -22.415 1.00 87.12 96 GLN A O 1
ATOM 669 N N . LEU A 1 97 ? 13.751 1.786 -20.768 1.00 86.31 97 LEU A N 1
ATOM 670 C CA . LEU A 1 97 ? 13.790 2.991 -21.597 1.00 86.31 97 LEU A CA 1
ATOM 671 C C . LEU A 1 97 ? 15.217 3.323 -22.055 1.00 86.31 97 LEU A C 1
ATOM 673 O O . LEU A 1 97 ? 15.413 3.681 -23.219 1.00 86.31 97 LEU A O 1
ATOM 677 N N . ALA A 1 98 ? 16.212 3.160 -21.178 1.00 85.62 98 ALA A N 1
ATOM 678 C CA . ALA A 1 98 ? 17.617 3.343 -21.531 1.00 85.62 98 ALA A CA 1
ATOM 679 C C . ALA A 1 98 ? 18.068 2.345 -22.615 1.00 85.62 98 ALA A C 1
ATOM 681 O O . ALA A 1 98 ? 18.630 2.765 -23.627 1.00 85.62 98 ALA A O 1
ATOM 682 N N . ASP A 1 99 ? 17.746 1.054 -22.463 1.00 89.44 99 ASP A N 1
ATOM 683 C CA . ASP A 1 99 ? 18.073 0.012 -23.453 1.00 89.44 99 ASP A CA 1
ATOM 684 C C . ASP A 1 99 ? 17.422 0.288 -24.821 1.00 89.44 99 ASP A C 1
ATOM 686 O O . ASP A 1 99 ? 18.070 0.203 -25.867 1.00 89.44 99 ASP A O 1
ATOM 690 N N . LEU A 1 100 ? 16.154 0.717 -24.836 1.00 83.50 100 LEU A N 1
ATOM 691 C CA . LEU A 1 100 ? 15.476 1.161 -26.060 1.00 83.50 100 LEU A CA 1
ATOM 692 C C . LEU A 1 100 ? 16.211 2.323 -26.746 1.00 83.50 100 LEU A C 1
ATOM 694 O O . LEU A 1 100 ? 16.341 2.330 -27.975 1.00 83.50 100 LEU A O 1
ATOM 698 N N . GLY A 1 101 ? 16.709 3.288 -25.971 1.00 83.56 101 GLY A N 1
ATOM 699 C CA . GLY A 1 101 ? 17.540 4.384 -26.470 1.00 83.56 101 GLY A CA 1
ATOM 700 C C . GLY A 1 101 ? 18.834 3.884 -27.116 1.00 83.56 101 GLY A C 1
ATOM 701 O O . GLY A 1 101 ? 19.133 4.246 -28.257 1.00 83.56 101 GLY A O 1
ATOM 702 N N . THR A 1 102 ? 19.558 2.993 -26.435 1.00 87.94 102 THR A N 1
ATOM 703 C CA . THR A 1 102 ? 20.797 2.383 -26.941 1.00 87.94 102 THR A CA 1
ATOM 704 C C . THR A 1 102 ? 20.560 1.604 -28.236 1.00 87.94 102 THR A C 1
ATOM 706 O O . THR A 1 102 ? 21.298 1.778 -29.208 1.00 87.94 102 THR A O 1
ATOM 709 N N . ARG A 1 103 ? 19.485 0.809 -28.316 1.00 78.25 103 ARG A N 1
ATOM 710 C CA . ARG A 1 103 ? 19.120 0.082 -29.545 1.00 78.25 103 ARG A CA 1
ATOM 711 C C . ARG A 1 103 ? 18.837 1.026 -30.711 1.00 78.25 103 ARG A C 1
ATOM 713 O O . ARG A 1 103 ? 19.299 0.776 -31.823 1.00 78.25 103 ARG A O 1
ATOM 720 N N . ARG A 1 104 ? 18.118 2.130 -30.478 1.00 83.25 104 ARG A N 1
ATOM 721 C CA . ARG A 1 104 ? 17.852 3.139 -31.522 1.00 83.25 104 ARG A CA 1
ATOM 722 C C . ARG A 1 104 ? 19.138 3.782 -32.038 1.00 83.25 104 ARG A C 1
ATOM 724 O O . ARG A 1 104 ? 19.281 3.940 -33.249 1.00 83.25 104 ARG A O 1
ATOM 731 N N . GLN A 1 105 ? 20.079 4.105 -31.152 1.00 84.06 105 GLN A N 1
ATOM 732 C CA . GLN A 1 105 ? 21.383 4.649 -31.547 1.00 84.06 105 GLN A CA 1
ATOM 733 C C . GLN A 1 105 ? 22.181 3.653 -32.398 1.00 84.06 105 GLN A C 1
ATOM 735 O O . GLN A 1 105 ? 22.723 4.034 -33.434 1.00 84.06 105 GLN A O 1
ATOM 740 N N . ALA A 1 106 ? 22.197 2.372 -32.015 1.00 78.75 106 ALA A N 1
ATOM 741 C CA . ALA A 1 106 ? 22.873 1.326 -32.781 1.00 78.75 106 ALA A CA 1
ATOM 742 C C . ALA A 1 106 ? 22.284 1.163 -34.197 1.00 78.75 106 ALA A C 1
ATOM 744 O O . ALA A 1 106 ? 23.030 1.069 -35.173 1.00 78.75 106 ALA A O 1
ATOM 745 N N . ILE A 1 107 ? 20.952 1.201 -34.330 1.00 85.50 107 ILE A N 1
ATOM 746 C CA . ILE A 1 107 ? 20.264 1.155 -35.631 1.00 85.50 107 ILE A CA 1
ATOM 747 C C . ILE A 1 107 ? 20.635 2.372 -36.492 1.00 85.50 107 ILE A C 1
ATOM 749 O O . ILE A 1 107 ? 20.961 2.214 -37.669 1.00 85.50 107 ILE A O 1
ATOM 753 N N . ALA A 1 108 ? 20.621 3.578 -35.915 1.00 83.19 108 ALA A N 1
ATOM 754 C CA . ALA A 1 108 ? 20.975 4.803 -36.629 1.00 83.19 108 ALA A CA 1
ATOM 755 C C . ALA A 1 108 ? 22.435 4.788 -37.119 1.00 83.19 108 ALA A C 1
ATOM 757 O O . ALA A 1 108 ? 22.704 5.144 -38.267 1.00 83.19 108 ALA A O 1
ATOM 758 N N . ALA A 1 109 ? 23.368 4.315 -36.285 1.00 82.56 109 ALA A N 1
ATOM 759 C CA . ALA A 1 109 ? 24.774 4.165 -36.656 1.00 82.56 109 ALA A CA 1
ATOM 760 C C . ALA A 1 109 ? 24.962 3.164 -37.811 1.00 82.56 109 ALA A C 1
ATOM 762 O O . ALA A 1 109 ? 25.695 3.437 -38.762 1.00 82.56 109 ALA A O 1
ATOM 763 N N . TYR A 1 110 ? 24.256 2.029 -37.772 1.00 77.50 110 TYR A N 1
ATOM 764 C CA . TYR A 1 110 ? 24.286 1.039 -38.848 1.00 77.50 110 TYR A CA 1
ATOM 765 C C . TYR A 1 110 ? 23.733 1.593 -40.172 1.00 77.50 110 TYR A C 1
ATOM 767 O O . TYR A 1 110 ? 24.356 1.423 -41.221 1.00 77.50 110 TYR A O 1
ATOM 775 N N . ALA A 1 111 ? 22.603 2.305 -40.132 1.00 78.69 111 ALA A N 1
ATOM 776 C CA . ALA A 1 111 ? 22.022 2.945 -41.313 1.00 78.69 111 ALA A CA 1
ATOM 777 C C . ALA A 1 111 ? 22.959 4.009 -41.918 1.00 78.69 111 ALA A C 1
ATOM 779 O O . ALA A 1 111 ? 23.146 4.044 -43.135 1.00 78.69 111 ALA A O 1
ATOM 780 N N . GLY A 1 112 ? 23.601 4.825 -41.075 1.00 79.06 112 GLY A N 1
ATOM 781 C CA . GLY A 1 112 ? 24.572 5.834 -41.506 1.00 79.06 112 GLY A CA 1
ATOM 782 C C . GLY A 1 112 ? 25.824 5.243 -42.163 1.00 79.06 112 GLY A C 1
ATOM 783 O O . GLY A 1 112 ? 26.329 5.811 -43.129 1.00 79.06 112 GLY A O 1
ATOM 784 N N . ASN A 1 113 ? 26.293 4.083 -41.695 1.00 74.69 113 ASN A N 1
ATOM 785 C CA . ASN A 1 113 ? 27.434 3.388 -42.298 1.00 74.69 113 ASN A CA 1
ATOM 786 C C . ASN A 1 113 ? 27.083 2.714 -43.633 1.00 74.69 113 ASN A C 1
ATOM 788 O O . ASN A 1 113 ? 27.919 2.681 -44.530 1.00 74.69 113 ASN A O 1
ATOM 792 N N . ARG A 1 114 ? 25.847 2.225 -43.809 1.00 70.19 114 ARG A N 1
ATOM 793 C CA . ARG A 1 114 ? 25.405 1.596 -45.068 1.00 70.19 114 ARG A CA 1
ATOM 794 C C . ARG A 1 114 ? 25.228 2.593 -46.221 1.00 70.19 114 ARG A C 1
ATOM 796 O O . ARG A 1 114 ? 25.346 2.198 -47.370 1.00 70.19 114 ARG A O 1
ATOM 803 N N . GLY A 1 115 ? 24.940 3.862 -45.927 1.00 58.62 115 GLY A N 1
ATOM 804 C CA . GLY A 1 115 ? 24.786 4.921 -46.937 1.00 58.62 115 GLY A CA 1
ATOM 805 C C . GLY A 1 115 ? 26.092 5.589 -47.389 1.00 58.62 115 GLY A C 1
ATOM 806 O O . GLY A 1 115 ? 26.043 6.480 -48.231 1.00 58.62 115 GLY A O 1
ATOM 807 N N . ARG A 1 116 ? 27.243 5.212 -46.812 1.00 58.53 116 ARG A N 1
ATOM 808 C CA . ARG A 1 116 ? 28.573 5.760 -47.150 1.00 58.53 116 ARG A CA 1
ATOM 809 C C . ARG A 1 116 ? 29.504 4.763 -47.854 1.00 58.53 116 ARG A C 1
ATOM 811 O O . ARG A 1 116 ? 30.630 5.145 -48.165 1.00 58.53 116 ARG A O 1
ATOM 818 N N . GLY A 1 117 ? 29.072 3.514 -48.032 1.00 50.41 117 GLY A N 1
ATOM 819 C CA . GLY A 1 117 ? 29.834 2.444 -48.687 1.00 50.41 117 GLY A CA 1
ATOM 820 C C . GLY A 1 117 ? 29.421 2.231 -50.132 1.00 50.41 117 GLY A C 1
ATOM 821 O O . GLY A 1 117 ? 28.243 2.511 -50.444 1.00 50.41 117 GLY A O 1
#

Secondary structure (DSSP, 8-state):
-------PPPTTPPPPHHHHHHHHHHHHHHHHHHHHHT----HHHHHHHHHHHHHHHTT--TTTHHHHHHHHHHHHHHHHHHHHHHHHHHHHHHHHHHHHHHHHHHHHHHHHHHT--

Foldseek 3Di:
DDDDPPPDDDPPDDDALVRLLVVLVVLLVVLVVCLVVLHHRPLVVSVVSLVVSVVNLVVDDPVCNVVSVVSSVVSVVSSVVSVVSNVVSVVVVVVVVVVVVVVVVVVVVVVVVVVVD

pLDDT: mean 83.27, std 14.57, range [43.19, 96.38]

Radius of gyration: 25.18 Å; chains: 1; bounding box: 73×20×78 Å

Sequence (117 aa):
MAEERRSAGAPGGAPTLGELLEEAMAAVAQARAALAAGEVPDLEATASLVDRALAALGEATAEQLPSARLKLLGLLDEVSALVVGATGMRDRLGGQLADLGTRRQAIAAYAGNRGRG